Protein AF-A0A7J6V7K1-F1 (afdb_monomer_lite)

Foldseek 3Di:
DQLQQVLVQVQCCFFQVPDDRDNDDPCNQVDPPVAWHWDQPPPVSPHIAIQEGDDDPVRGDHDRDPSVVVSVNHDD

pLDDT: mean 70.31, std 9.08, range [45.53, 87.56]

Radius of gyration: 12.11 Å; chains: 1; bounding box: 29×24×32 Å

Secondary structure (DSSP, 8-state):
--HHHHHHHHHHHHH-TTS------GGGGGS--SSEEEEEEETTTTEEEEEEE---TTT--SPPPGGGGG-TT---

Organism: Thalictrum thalictroides (NCBI:txid46969)

Sequence (76 aa):
MNFAVEALNFIHSTLEPNRRIVDYDENSCGHYRGKFKCECTFESNTTCHVIYLTYDSQDCTGTISSKVADLVYLEG

Structure (mmCIF, N/CA/C/O backbone):
data_AF-A0A7J6V7K1-F1
#
_entry.id   AF-A0A7J6V7K1-F1
#
loop_
_atom_site.group_PDB
_atom_site.id
_atom_site.type_symbol
_atom_site.label_atom_id
_atom_site.label_alt_id
_atom_site.label_comp_id
_atom_site.label_asym_id
_atom_site.label_entity_id
_atom_site.label_seq_id
_atom_site.pdbx_PDB_ins_code
_atom_site.Cartn_x
_atom_site.Cartn_y
_atom_site.Cartn_z
_atom_site.occupancy
_atom_site.B_iso_or_equiv
_atom_site.auth_seq_id
_atom_site.auth_comp_id
_atom_site.auth_asym_id
_atom_site.auth_atom_id
_atom_site.pdbx_PDB_model_num
ATOM 1 N N . MET A 1 1 ? 0.073 12.261 -9.936 1.00 45.53 1 MET A N 1
ATOM 2 C CA . MET A 1 1 ? -0.729 11.870 -8.757 1.00 45.53 1 MET A CA 1
ATOM 3 C C . MET A 1 1 ? -0.517 10.387 -8.548 1.00 45.53 1 MET A C 1
ATOM 5 O O . MET A 1 1 ? -0.754 9.623 -9.474 1.00 45.53 1 MET A O 1
ATOM 9 N N . ASN A 1 2 ? 0.045 10.004 -7.406 1.00 61.16 2 ASN A N 1
ATOM 10 C CA . ASN A 1 2 ? 0.450 8.630 -7.134 1.00 61.16 2 ASN A CA 1
ATOM 11 C C . ASN A 1 2 ? -0.748 7.885 -6.517 1.00 61.16 2 ASN A C 1
ATOM 13 O O . ASN A 1 2 ? -0.995 8.009 -5.321 1.00 61.16 2 ASN A O 1
ATOM 17 N N . PHE A 1 3 ? -1.544 7.189 -7.337 1.00 61.91 3 PHE A N 1
ATOM 18 C CA . PHE A 1 3 ? -2.817 6.557 -6.937 1.00 61.91 3 PHE A CA 1
ATOM 19 C C . PHE A 1 3 ? -2.706 5.659 -5.687 1.00 61.91 3 PHE A C 1
ATOM 21 O O . PHE A 1 3 ? -3.638 5.582 -4.889 1.00 61.91 3 PHE A O 1
ATOM 28 N N . ALA A 1 4 ? -1.541 5.044 -5.466 1.00 63.91 4 ALA A N 1
ATOM 29 C CA . ALA A 1 4 ? -1.258 4.224 -4.287 1.00 63.91 4 ALA A CA 1
ATOM 30 C C . ALA A 1 4 ? -1.311 5.016 -2.965 1.00 63.91 4 ALA A C 1
ATOM 32 O O . ALA A 1 4 ? -1.780 4.501 -1.952 1.00 63.91 4 ALA A O 1
ATOM 33 N N . VAL A 1 5 ? -0.872 6.277 -2.974 1.00 68.62 5 VAL A N 1
ATOM 34 C CA . VAL A 1 5 ? -0.867 7.143 -1.786 1.00 68.62 5 VAL A CA 1
ATOM 35 C C . VAL A 1 5 ? -2.293 7.504 -1.368 1.00 68.62 5 VAL A C 1
ATOM 37 O O . VAL A 1 5 ? -2.636 7.451 -0.189 1.00 68.62 5 VAL A O 1
ATOM 40 N N . GLU A 1 6 ? -3.156 7.811 -2.336 1.00 71.56 6 GLU A N 1
ATOM 41 C CA . GLU A 1 6 ? -4.568 8.100 -2.067 1.00 71.56 6 GLU A CA 1
ATOM 42 C C . GLU A 1 6 ? -5.306 6.880 -1.515 1.00 71.56 6 GLU A C 1
ATOM 44 O O . GLU A 1 6 ? -6.087 7.009 -0.571 1.00 71.56 6 GLU A O 1
ATOM 49 N N . ALA A 1 7 ? -5.040 5.694 -2.068 1.00 70.31 7 ALA A N 1
ATOM 50 C CA . ALA A 1 7 ? -5.611 4.449 -1.570 1.00 70.31 7 ALA A CA 1
ATOM 51 C C . ALA A 1 7 ? -5.178 4.174 -0.119 1.00 70.31 7 ALA A C 1
ATOM 53 O O . ALA A 1 7 ? -6.030 3.880 0.719 1.00 70.31 7 ALA A O 1
ATOM 54 N N . LEU A 1 8 ? -3.893 4.351 0.209 1.00 73.19 8 LEU A N 1
ATOM 55 C CA . LEU A 1 8 ? -3.380 4.192 1.575 1.00 73.19 8 LEU A CA 1
ATOM 56 C C . LEU A 1 8 ? -4.015 5.177 2.562 1.00 73.19 8 LEU A C 1
ATOM 58 O O . LEU A 1 8 ? -4.505 4.759 3.611 1.00 73.19 8 LEU A O 1
ATOM 62 N N . ASN A 1 9 ? -4.058 6.468 2.218 1.00 74.25 9 ASN A N 1
ATOM 63 C CA . ASN A 1 9 ? -4.673 7.493 3.066 1.00 74.25 9 ASN A CA 1
ATOM 64 C C . ASN A 1 9 ? -6.162 7.201 3.300 1.00 74.25 9 ASN A C 1
ATOM 66 O O . A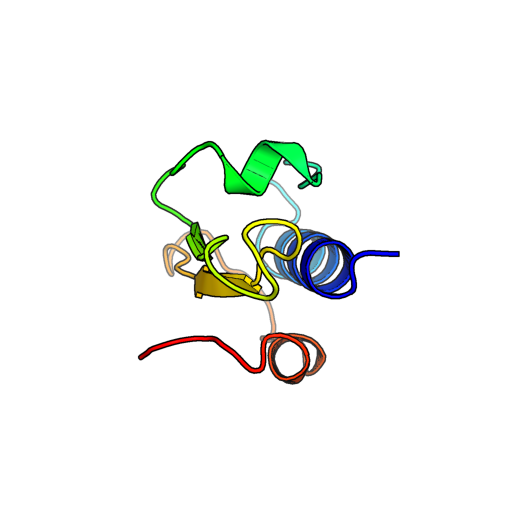SN A 1 9 ? -6.658 7.315 4.423 1.00 74.25 9 ASN A O 1
ATOM 70 N N . PHE A 1 10 ? -6.871 6.739 2.266 1.00 76.19 10 PHE A N 1
ATOM 71 C CA . PHE A 1 10 ? -8.270 6.350 2.395 1.00 76.19 10 PHE A CA 1
ATOM 72 C C . PHE A 1 10 ? -8.454 5.137 3.315 1.00 76.19 10 PHE A C 1
ATOM 74 O O . PHE A 1 10 ? -9.280 5.184 4.230 1.00 76.19 10 PHE A O 1
ATOM 81 N N . ILE A 1 11 ? -7.691 4.060 3.100 1.00 74.62 11 ILE A N 1
ATOM 82 C CA . ILE A 1 11 ? -7.769 2.841 3.917 1.00 74.62 11 ILE A CA 1
ATOM 83 C C . ILE A 1 11 ? -7.460 3.173 5.379 1.00 74.62 11 ILE A C 1
ATOM 85 O O . ILE A 1 11 ? -8.209 2.770 6.265 1.00 74.62 11 ILE A O 1
ATOM 89 N N . HIS A 1 12 ? -6.433 3.986 5.629 1.00 73.62 12 HIS A N 1
ATOM 90 C CA . HIS A 1 12 ? -6.065 4.440 6.971 1.00 73.62 12 HIS A CA 1
ATOM 91 C C . HIS A 1 12 ? -7.182 5.235 7.645 1.00 73.62 12 HIS A C 1
ATOM 93 O O . HIS A 1 12 ? -7.555 4.928 8.774 1.00 73.62 12 HIS A O 1
ATOM 99 N N . SER A 1 13 ? -7.778 6.197 6.931 1.00 71.31 13 SER A N 1
ATOM 100 C CA . SER A 1 13 ? -8.910 6.979 7.447 1.00 71.31 13 SER A CA 1
ATOM 101 C C . SER A 1 13 ? -10.147 6.123 7.754 1.00 71.31 13 SER A C 1
ATOM 103 O O . SER A 1 13 ? -10.932 6.471 8.633 1.00 71.31 13 SER A O 1
ATOM 105 N N . THR A 1 14 ? -10.309 4.996 7.050 1.00 71.56 14 THR A N 1
ATOM 106 C CA . THR A 1 14 ? -11.456 4.091 7.203 1.00 71.56 14 THR A CA 1
ATOM 107 C C . THR A 1 14 ? -11.247 3.080 8.329 1.00 71.56 14 THR A C 1
ATOM 109 O O . THR A 1 14 ? -12.184 2.800 9.071 1.00 71.56 14 THR A O 1
ATOM 112 N N . LEU A 1 15 ? -10.046 2.506 8.445 1.00 67.62 15 LEU A N 1
ATOM 113 C CA . LEU A 1 15 ? -9.767 1.402 9.367 1.00 67.62 15 LEU A CA 1
ATOM 114 C C . LEU A 1 15 ? -9.240 1.866 10.729 1.00 67.62 15 LEU A C 1
ATOM 116 O O . LEU A 1 15 ? -9.555 1.226 11.726 1.00 67.62 15 LEU A O 1
ATOM 120 N N . GLU A 1 16 ? -8.496 2.976 10.793 1.00 68.62 16 GLU A N 1
ATOM 121 C CA . GLU A 1 16 ? -7.874 3.485 12.026 1.00 68.62 16 GLU A CA 1
ATOM 122 C C . GLU A 1 16 ? -8.272 4.953 12.336 1.00 68.62 16 GLU A C 1
ATOM 124 O O . GLU A 1 16 ? -7.397 5.795 12.563 1.00 68.62 16 GLU A O 1
ATOM 129 N N . PRO A 1 17 ? -9.574 5.305 12.404 1.00 58.72 17 PRO A N 1
ATOM 130 C CA . PRO A 1 17 ? -10.032 6.700 12.509 1.00 58.72 17 PRO A CA 1
ATOM 131 C C . PRO A 1 17 ? -9.588 7.428 13.792 1.00 58.72 17 PRO A C 1
ATOM 133 O O . PRO A 1 17 ? -9.587 8.655 13.836 1.00 58.72 17 PRO A O 1
ATOM 136 N N . ASN A 1 18 ? -9.204 6.686 14.840 1.00 56.91 18 ASN A N 1
ATOM 137 C CA . ASN A 1 18 ? -8.777 7.230 16.137 1.00 56.91 18 ASN A CA 1
ATOM 138 C C . ASN A 1 18 ? -7.251 7.262 16.333 1.00 56.91 18 ASN A C 1
ATOM 140 O O . ASN A 1 18 ? -6.772 7.707 17.379 1.00 56.91 18 ASN A O 1
ATOM 144 N N . ARG A 1 19 ? -6.465 6.777 15.364 1.00 62.34 19 ARG A N 1
ATOM 145 C CA . ARG A 1 19 ? -4.999 6.774 15.448 1.00 62.34 19 ARG A CA 1
ATOM 146 C C . ARG A 1 19 ? -4.441 8.025 14.771 1.00 62.34 19 ARG A C 1
ATOM 148 O O . ARG A 1 19 ? -5.049 8.570 13.858 1.00 62.34 19 ARG A O 1
ATOM 155 N N . ARG A 1 20 ? -3.271 8.492 15.229 1.00 55.44 20 ARG A N 1
ATOM 156 C CA . ARG A 1 20 ? -2.561 9.655 14.659 1.00 55.44 20 ARG A CA 1
ATOM 157 C C . ARG A 1 20 ? -2.546 9.528 13.129 1.00 55.44 20 ARG A C 1
ATOM 159 O O . ARG A 1 20 ? -2.072 8.508 12.632 1.00 55.44 20 ARG A O 1
ATOM 166 N N . ILE A 1 21 ? -3.092 10.523 12.424 1.00 52.00 21 ILE A N 1
ATOM 167 C CA . ILE A 1 21 ? -3.129 10.551 10.957 1.00 52.00 21 ILE A CA 1
ATOM 168 C C . ILE A 1 21 ? -1.686 10.416 10.473 1.00 52.00 21 ILE A C 1
ATOM 170 O O . ILE A 1 21 ? -0.843 11.265 10.769 1.00 52.00 21 ILE A O 1
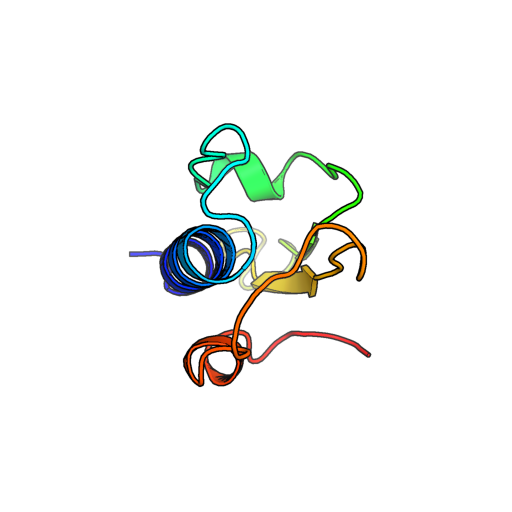ATOM 174 N N . VAL A 1 22 ? -1.388 9.296 9.823 1.00 56.41 22 VAL A N 1
ATOM 175 C CA . VAL A 1 22 ? -0.168 9.148 9.041 1.00 56.41 22 VAL A CA 1
ATOM 176 C C . VAL A 1 22 ? -0.589 9.560 7.644 1.00 56.41 22 VAL A C 1
ATOM 178 O O . VAL A 1 22 ? -1.236 8.777 6.957 1.00 56.41 22 VAL A O 1
ATOM 181 N N . ASP A 1 23 ? -0.312 10.809 7.271 1.00 58.31 23 ASP A N 1
ATOM 182 C CA . ASP A 1 23 ? -0.413 11.211 5.872 1.00 58.31 23 ASP A CA 1
ATOM 183 C C . ASP A 1 23 ? 0.714 10.495 5.140 1.00 58.31 23 ASP A C 1
ATOM 185 O O . ASP A 1 23 ? 1.888 10.842 5.285 1.00 58.31 23 ASP A O 1
ATOM 189 N N . TYR A 1 24 ? 0.358 9.435 4.420 1.00 63.38 24 TYR A N 1
ATOM 190 C CA . TYR A 1 24 ? 1.292 8.787 3.525 1.00 63.38 24 TYR A CA 1
ATOM 191 C C . TYR A 1 24 ? 1.579 9.760 2.385 1.00 63.38 24 TYR A C 1
ATOM 193 O O . TYR A 1 24 ? 0.669 10.347 1.795 1.00 63.38 24 TYR A O 1
ATOM 201 N N . ASP A 1 25 ? 2.856 9.929 2.088 1.00 63.53 25 ASP A N 1
ATOM 202 C CA . ASP A 1 25 ? 3.366 10.702 0.966 1.00 63.53 25 ASP A CA 1
ATOM 203 C C . ASP A 1 25 ? 4.348 9.848 0.149 1.00 63.53 25 ASP A C 1
ATOM 205 O O . ASP A 1 25 ? 4.663 8.710 0.502 1.00 63.53 25 ASP A O 1
ATOM 209 N N . GLU A 1 26 ? 4.854 10.380 -0.957 1.00 59.06 26 GLU A N 1
ATOM 210 C CA . GLU A 1 26 ? 5.827 9.678 -1.804 1.00 59.06 26 GLU A CA 1
ATOM 211 C C . GLU A 1 26 ? 7.110 9.266 -1.057 1.00 59.06 26 GLU A C 1
ATOM 213 O O . GLU A 1 26 ? 7.683 8.218 -1.357 1.00 59.06 26 GLU A O 1
ATOM 218 N N . ASN A 1 27 ? 7.512 10.006 -0.017 1.00 62.09 27 ASN A N 1
ATOM 219 C CA . ASN A 1 27 ? 8.659 9.657 0.823 1.00 62.09 27 ASN A CA 1
ATOM 220 C C . ASN A 1 27 ? 8.324 8.590 1.874 1.00 62.09 27 ASN A C 1
ATOM 222 O O . ASN A 1 27 ? 9.226 7.924 2.391 1.00 62.09 27 ASN A O 1
ATOM 226 N N . SER A 1 28 ? 7.040 8.374 2.172 1.00 64.31 28 SER A N 1
ATOM 227 C CA . SER A 1 28 ? 6.595 7.330 3.098 1.00 64.31 28 SER A CA 1
ATOM 228 C C . SER A 1 28 ? 6.919 5.925 2.578 1.00 64.31 28 SER A C 1
ATOM 230 O O . SER A 1 28 ? 7.187 5.026 3.374 1.00 64.31 28 SER A O 1
ATOM 232 N N . CYS A 1 29 ? 7.011 5.741 1.256 1.00 65.00 29 CYS A N 1
ATOM 233 C CA . CYS A 1 29 ? 7.468 4.491 0.645 1.00 65.00 29 CYS A CA 1
ATOM 234 C C . CYS A 1 29 ? 8.947 4.155 0.914 1.00 65.00 29 CYS A C 1
ATOM 236 O O . CYS A 1 29 ? 9.337 2.997 0.781 1.00 65.00 29 CYS A O 1
ATOM 238 N N . GLY A 1 30 ? 9.764 5.126 1.336 1.00 57.47 30 GLY A N 1
ATOM 239 C CA . GLY A 1 30 ? 11.163 4.906 1.713 1.00 57.47 30 GLY A CA 1
ATOM 240 C C . GLY A 1 30 ? 11.359 4.417 3.152 1.00 57.47 30 GLY A C 1
ATOM 241 O O . GLY A 1 30 ? 12.483 4.109 3.546 1.00 57.47 30 GLY A O 1
ATOM 242 N N . HIS A 1 31 ? 10.295 4.354 3.961 1.00 55.00 31 HIS A N 1
ATOM 243 C CA . HIS A 1 31 ? 10.394 4.031 5.380 1.00 55.00 31 HIS A CA 1
ATOM 244 C C . HIS A 1 31 ? 9.479 2.855 5.724 1.00 55.00 31 HIS A C 1
ATOM 246 O O . HIS A 1 31 ? 8.280 3.019 5.933 1.00 55.00 31 HIS A O 1
ATOM 252 N N . TYR A 1 32 ? 10.057 1.656 5.832 1.00 54.31 32 TYR A N 1
ATOM 253 C CA . TYR A 1 32 ? 9.354 0.485 6.353 1.00 54.31 32 TYR A CA 1
ATOM 254 C C . TYR A 1 32 ? 8.882 0.770 7.786 1.00 54.31 32 TYR A C 1
ATOM 256 O O . TYR A 1 32 ? 9.658 0.705 8.738 1.00 54.31 32 TYR A O 1
ATOM 264 N N . ARG A 1 33 ? 7.601 1.112 7.951 1.00 59.47 33 ARG A N 1
ATOM 265 C CA . ARG A 1 33 ? 6.976 1.331 9.268 1.00 59.47 33 ARG A CA 1
ATOM 266 C C . ARG A 1 33 ? 6.235 0.102 9.783 1.00 59.47 33 ARG A C 1
ATOM 268 O O . ARG A 1 33 ? 5.284 0.237 10.546 1.00 59.47 33 ARG A O 1
ATOM 275 N N . GLY A 1 34 ? 6.638 -1.094 9.347 1.00 63.28 34 GLY A N 1
ATOM 276 C CA . GLY A 1 34 ? 6.064 -2.380 9.767 1.00 63.28 34 GLY A CA 1
ATOM 277 C C . GLY A 1 34 ? 4.641 -2.654 9.267 1.00 63.28 34 GLY A C 1
ATOM 278 O O . GLY A 1 34 ? 4.264 -3.811 9.142 1.00 63.28 34 GLY A O 1
ATOM 279 N N . LYS A 1 35 ? 3.874 -1.609 8.937 1.00 73.38 35 LYS A N 1
ATOM 280 C CA . LYS A 1 35 ? 2.490 -1.693 8.459 1.00 73.38 35 LYS A CA 1
ATOM 281 C C . LYS A 1 35 ? 2.343 -1.729 6.945 1.00 73.38 35 LYS A C 1
ATOM 283 O O . LYS A 1 35 ? 1.354 -2.233 6.442 1.00 73.38 35 LYS A O 1
ATOM 288 N N . PHE A 1 36 ? 3.300 -1.191 6.205 1.00 76.44 36 PHE A N 1
ATOM 289 C CA . PHE A 1 36 ? 3.278 -1.232 4.750 1.00 76.44 36 PHE A CA 1
ATOM 290 C C . PHE A 1 36 ? 4.706 -1.267 4.208 1.00 76.44 36 PHE A C 1
ATOM 292 O O . PHE A 1 36 ? 5.650 -0.827 4.877 1.00 76.44 36 PHE A O 1
ATOM 299 N N . LYS A 1 37 ? 4.860 -1.820 3.005 1.00 77.50 37 LYS A N 1
ATOM 300 C CA . LYS A 1 37 ? 6.113 -1.852 2.246 1.00 77.50 37 LYS A CA 1
ATOM 301 C C . LYS A 1 37 ? 5.819 -1.415 0.820 1.00 77.50 37 LYS A C 1
ATOM 303 O O . LYS A 1 37 ? 4.833 -1.862 0.232 1.00 77.50 37 LYS A O 1
ATOM 308 N N . CYS A 1 38 ? 6.699 -0.589 0.271 1.00 78.94 38 CYS A N 1
ATOM 309 C CA . CYS A 1 38 ? 6.695 -0.276 -1.147 1.00 78.94 38 CYS A CA 1
ATOM 310 C C . CYS A 1 38 ? 7.871 -0.954 -1.852 1.00 78.94 38 CYS A C 1
ATOM 312 O O . CYS A 1 38 ? 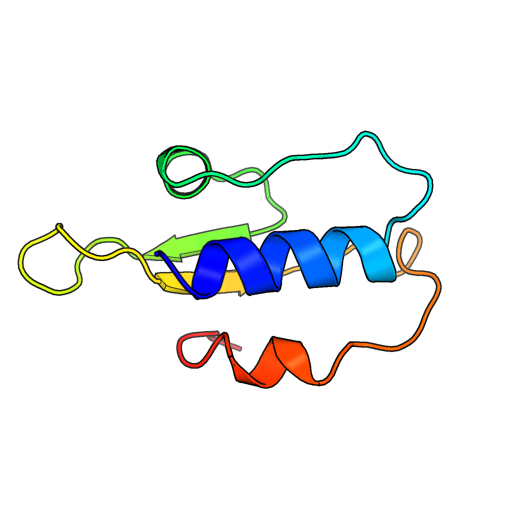8.937 -1.132 -1.263 1.00 78.94 38 CYS A O 1
ATOM 314 N N . GLU A 1 39 ? 7.663 -1.299 -3.115 1.00 77.69 39 GLU A N 1
ATOM 315 C CA . GLU A 1 39 ? 8.697 -1.690 -4.059 1.00 77.69 39 GLU A CA 1
ATOM 316 C C . GLU A 1 39 ? 8.850 -0.566 -5.077 1.00 77.69 39 GLU A C 1
ATOM 318 O O . GLU A 1 39 ? 7.898 -0.211 -5.772 1.00 77.69 39 GLU A O 1
ATOM 323 N N . CYS A 1 40 ? 10.037 0.028 -5.113 1.00 77.25 40 CYS A N 1
ATOM 324 C CA . CYS A 1 40 ? 10.340 1.196 -5.931 1.00 77.25 40 CYS A CA 1
ATOM 325 C C . CYS A 1 40 ? 11.214 0.859 -7.128 1.00 77.25 40 CYS A C 1
ATOM 327 O O . CYS A 1 40 ? 11.688 1.778 -7.771 1.00 77.25 40 CYS A O 1
ATOM 329 N N . THR A 1 41 ? 11.456 -0.416 -7.434 1.00 76.88 41 THR A N 1
ATOM 330 C CA . THR A 1 41 ? 12.299 -0.822 -8.571 1.00 76.88 41 THR A CA 1
ATOM 331 C C . THR A 1 41 ? 11.591 -0.788 -9.928 1.00 76.88 41 THR A C 1
ATOM 333 O O . THR A 1 41 ? 12.204 -1.076 -10.958 1.00 76.88 41 THR A O 1
ATOM 336 N N . PHE A 1 42 ? 10.319 -0.385 -9.964 1.00 69.38 42 PHE A N 1
ATOM 337 C CA . PHE A 1 42 ? 9.548 -0.263 -11.197 1.00 69.38 42 PHE A CA 1
ATOM 338 C C . PHE A 1 42 ? 9.948 0.984 -11.996 1.00 69.38 42 PHE A C 1
ATOM 340 O O . PHE A 1 42 ? 10.326 2.017 -11.436 1.00 69.38 42 PHE A O 1
ATOM 347 N N . GLU A 1 43 ? 9.859 0.880 -13.326 1.00 74.06 43 GLU A N 1
ATOM 348 C CA . GLU A 1 43 ? 10.103 1.980 -14.273 1.00 74.06 43 GLU A CA 1
ATOM 349 C C . GLU A 1 43 ? 11.400 2.755 -13.970 1.00 74.06 43 GLU A C 1
ATOM 351 O O . GLU A 1 43 ? 11.398 3.959 -13.715 1.00 74.06 43 GLU A O 1
ATOM 356 N N . SER A 1 44 ? 12.541 2.057 -13.956 1.00 75.06 44 SER A N 1
ATOM 357 C CA . SER A 1 44 ? 13.864 2.661 -13.702 1.00 75.06 44 SER A CA 1
ATOM 358 C C . SER A 1 44 ? 13.980 3.393 -12.356 1.00 75.06 44 SER A C 1
ATOM 360 O O . SER A 1 44 ? 14.625 4.435 -12.258 1.00 75.06 44 SER A O 1
ATOM 362 N N . ASN A 1 45 ? 13.374 2.839 -11.308 1.00 66.62 45 ASN A N 1
ATOM 363 C CA . ASN A 1 45 ? 13.329 3.394 -9.955 1.00 66.62 45 ASN A CA 1
ATOM 364 C C . ASN A 1 45 ? 12.525 4.692 -9.781 1.00 66.62 45 ASN A C 1
ATOM 366 O O . ASN A 1 45 ? 12.730 5.427 -8.814 1.00 66.62 45 ASN A O 1
ATOM 370 N N . THR A 1 46 ? 11.638 5.008 -10.724 1.00 69.94 46 THR A N 1
ATOM 371 C CA . THR A 1 46 ? 10.841 6.245 -10.677 1.00 69.94 46 THR A CA 1
ATOM 372 C C . THR A 1 46 ? 9.430 6.027 -10.147 1.00 69.94 46 THR A C 1
ATOM 374 O O . THR A 1 46 ? 8.767 6.991 -9.764 1.00 69.94 46 THR A O 1
ATOM 377 N N . THR A 1 47 ? 8.971 4.774 -10.099 1.00 75.06 47 THR A N 1
ATOM 378 C CA . THR A 1 47 ? 7.624 4.424 -9.648 1.00 75.06 47 THR A CA 1
ATOM 379 C C . THR A 1 47 ? 7.692 3.450 -8.479 1.00 75.06 47 THR A C 1
ATOM 381 O O . THR A 1 47 ? 8.330 2.403 -8.560 1.00 75.06 47 THR A O 1
ATOM 384 N N . CYS A 1 48 ? 7.008 3.800 -7.390 1.00 74.62 48 CYS A N 1
ATOM 385 C CA . CYS A 1 48 ? 6.850 2.949 -6.218 1.00 74.62 48 CYS A CA 1
ATOM 386 C C . CYS A 1 48 ? 5.440 2.377 -6.158 1.00 74.62 48 CYS A C 1
ATOM 388 O O . CYS A 1 48 ? 4.458 3.116 -6.256 1.00 74.62 48 CYS A O 1
ATOM 390 N N . HIS A 1 49 ? 5.342 1.076 -5.916 1.00 80.94 49 HIS A N 1
ATOM 391 C CA . HIS A 1 49 ? 4.079 0.391 -5.691 1.00 80.94 49 HIS A CA 1
ATOM 392 C C . HIS A 1 49 ? 4.026 -0.187 -4.286 1.00 80.94 49 HIS A C 1
ATOM 394 O O . HIS A 1 49 ? 5.023 -0.688 -3.776 1.00 80.94 49 HIS A O 1
ATOM 400 N N . VAL A 1 50 ? 2.860 -0.122 -3.649 1.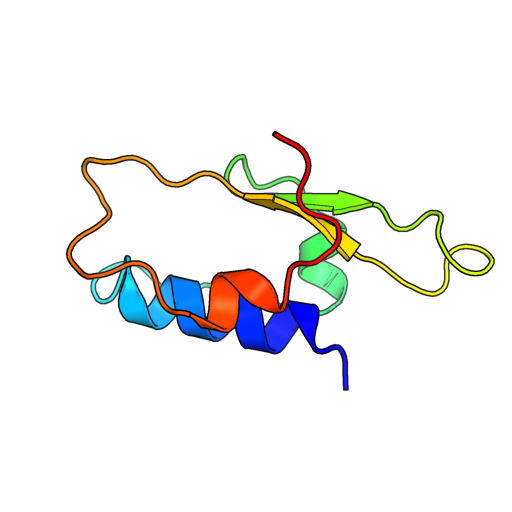00 79.94 50 VAL A N 1
ATOM 401 C CA . VAL A 1 50 ? 2.635 -0.782 -2.361 1.00 79.94 50 VAL A CA 1
ATOM 402 C C . VAL A 1 50 ? 2.532 -2.279 -2.621 1.00 79.94 50 VAL A C 1
ATOM 404 O O . VAL A 1 50 ? 1.612 -2.711 -3.309 1.00 79.94 50 VAL A O 1
ATOM 407 N N . ILE A 1 51 ? 3.471 -3.043 -2.068 1.00 84.19 51 ILE A N 1
ATOM 408 C CA . ILE A 1 51 ? 3.530 -4.504 -2.222 1.00 84.19 51 ILE A CA 1
ATOM 409 C C . ILE A 1 51 ? 3.113 -5.246 -0.960 1.00 84.19 51 ILE A C 1
ATOM 411 O O . ILE A 1 51 ? 2.845 -6.434 -0.996 1.00 84.19 51 ILE A O 1
ATOM 415 N N . TYR A 1 52 ? 3.038 -4.554 0.172 1.00 81.81 52 TYR A N 1
ATOM 416 C CA . TYR A 1 52 ? 2.614 -5.153 1.426 1.00 81.81 52 TYR A CA 1
ATOM 417 C C . TYR A 1 52 ? 1.837 -4.135 2.237 1.00 81.81 52 TYR A C 1
ATOM 419 O O . TYR A 1 52 ? 2.246 -2.974 2.341 1.00 81.81 52 TYR A O 1
ATOM 427 N N . LEU A 1 53 ? 0.750 -4.595 2.843 1.00 80.19 53 LEU A N 1
ATOM 428 C CA . LEU A 1 53 ? -0.080 -3.828 3.751 1.00 80.19 53 LEU A CA 1
ATOM 429 C C . LEU A 1 53 ? -0.579 -4.765 4.846 1.00 80.19 53 LEU A C 1
ATOM 431 O O . LEU A 1 53 ? -1.187 -5.795 4.571 1.00 80.19 53 LEU A O 1
ATOM 435 N N . THR A 1 54 ? -0.323 -4.399 6.092 1.00 78.69 54 THR A N 1
ATOM 436 C CA . THR A 1 54 ? -0.784 -5.120 7.267 1.00 78.69 54 THR A CA 1
ATOM 437 C C . THR A 1 54 ? -1.344 -4.140 8.277 1.00 78.69 54 THR A C 1
ATOM 439 O O . THR A 1 54 ? -0.816 -3.044 8.491 1.00 78.69 54 THR A O 1
ATOM 442 N N . TYR A 1 55 ? -2.418 -4.566 8.919 1.00 74.19 55 TYR A N 1
ATOM 443 C CA . TYR A 1 55 ? -3.004 -3.871 10.042 1.00 74.19 55 TYR A CA 1
ATOM 444 C C . TYR A 1 55 ? -3.206 -4.861 11.179 1.00 74.19 55 TYR A C 1
ATOM 446 O O . TYR A 1 55 ? -3.548 -6.023 10.952 1.00 74.19 55 TYR A O 1
ATOM 454 N N . ASP A 1 56 ? -3.014 -4.394 12.409 1.00 71.19 56 ASP A N 1
ATOM 455 C CA . ASP A 1 56 ? -3.386 -5.188 13.570 1.00 71.19 56 ASP A CA 1
ATOM 456 C C . ASP A 1 56 ? -4.916 -5.240 13.650 1.00 71.19 56 ASP A C 1
ATOM 458 O O . ASP A 1 56 ? -5.598 -4.211 13.609 1.00 71.19 56 ASP A O 1
ATOM 462 N N . SER A 1 57 ? -5.456 -6.452 13.752 1.00 66.19 57 SER A N 1
ATOM 463 C CA . SER A 1 57 ? -6.895 -6.697 13.891 1.00 66.19 57 SER A CA 1
ATOM 464 C C . SER A 1 57 ? -7.522 -5.958 15.078 1.00 66.19 57 SER A C 1
ATOM 466 O O . SER A 1 57 ? -8.713 -5.664 15.044 1.00 66.19 57 SER A O 1
ATOM 468 N N . GLN A 1 58 ? -6.731 -5.626 16.104 1.00 65.06 58 GLN A N 1
ATOM 469 C CA . GLN A 1 58 ? -7.198 -4.886 17.278 1.00 65.06 58 GLN A CA 1
ATOM 470 C C . GLN A 1 58 ? -7.397 -3.387 17.010 1.00 65.06 58 GLN A C 1
ATOM 472 O O . GLN A 1 58 ? -8.155 -2.739 17.728 1.00 65.06 58 GLN A O 1
ATOM 477 N N . ASP A 1 59 ? -6.744 -2.846 15.978 1.00 63.53 59 ASP A N 1
ATOM 478 C CA . ASP A 1 59 ? -6.796 -1.426 15.617 1.00 63.53 59 ASP A CA 1
ATOM 479 C C . ASP A 1 59 ? -7.777 -1.140 14.465 1.00 63.53 59 ASP A C 1
ATOM 481 O O . ASP A 1 59 ? -8.099 0.018 14.205 1.00 63.53 59 ASP A O 1
ATOM 485 N N . CYS A 1 60 ? -8.262 -2.183 13.779 1.00 65.75 60 CYS A N 1
ATOM 486 C CA . CYS A 1 60 ? -9.184 -2.054 12.653 1.00 65.75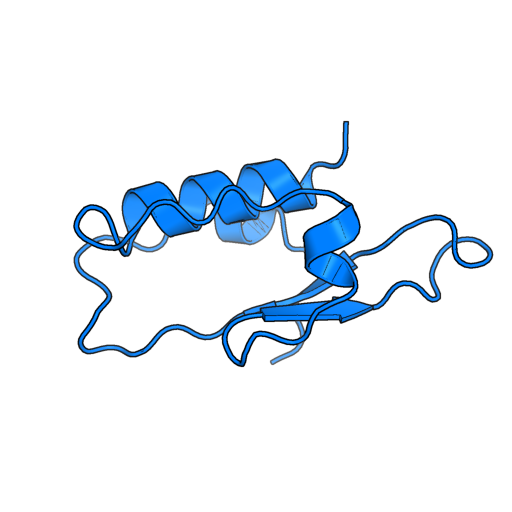 60 CYS A CA 1
ATOM 487 C C . CYS A 1 60 ? -10.641 -2.138 13.099 1.00 65.75 60 CYS A C 1
ATOM 489 O O . CYS A 1 60 ? -11.156 -3.221 13.378 1.00 65.75 60 CYS A O 1
ATOM 491 N N . THR A 1 61 ? -11.353 -1.015 13.064 1.00 69.44 61 THR A N 1
ATOM 492 C CA . THR A 1 61 ? -12.812 -1.003 13.230 1.00 69.44 61 THR A CA 1
ATOM 493 C C . THR A 1 61 ? -13.461 -0.482 11.958 1.00 69.44 61 THR A C 1
ATOM 495 O O . THR A 1 61 ? -13.362 0.705 11.667 1.00 69.44 61 THR A O 1
ATOM 498 N N . GLY A 1 62 ? -14.125 -1.347 11.189 1.00 68.50 62 GLY A N 1
ATOM 499 C CA . GLY A 1 62 ? -14.793 -0.933 9.955 1.00 68.50 62 GLY A CA 1
ATOM 500 C C . GLY A 1 62 ? -14.807 -2.004 8.872 1.00 68.50 62 GLY A C 1
ATOM 501 O O . GLY A 1 62 ? -14.495 -3.166 9.112 1.00 68.50 62 GLY A O 1
ATOM 502 N N . THR A 1 63 ? -15.203 -1.599 7.665 1.00 71.75 63 THR A N 1
ATOM 503 C CA . THR A 1 63 ? -15.190 -2.460 6.474 1.00 71.75 63 THR A CA 1
ATOM 504 C C . THR A 1 63 ? -13.962 -2.135 5.635 1.00 71.75 63 THR A C 1
ATOM 506 O O . THR A 1 63 ? -13.641 -0.962 5.441 1.00 71.75 63 THR A O 1
ATOM 509 N N . ILE A 1 64 ? -13.294 -3.161 5.107 1.00 73.50 64 ILE A N 1
ATOM 510 C CA . ILE A 1 64 ? -12.219 -2.966 4.131 1.00 73.50 64 ILE A CA 1
ATOM 511 C C . ILE A 1 64 ? -12.823 -2.304 2.888 1.00 73.50 64 ILE A C 1
ATOM 513 O O . ILE A 1 64 ? -13.740 -2.839 2.266 1.00 73.50 64 ILE A O 1
ATOM 517 N N . SER A 1 65 ? -12.324 -1.115 2.551 1.00 79.19 65 SER A N 1
ATOM 518 C CA . SER A 1 65 ? -12.791 -0.350 1.395 1.00 79.19 65 SER A CA 1
ATOM 519 C C . SER A 1 65 ? -12.475 -1.068 0.086 1.00 79.19 65 SER A C 1
ATOM 521 O O . SER A 1 65 ? -11.388 -1.622 -0.076 1.00 79.19 65 SER A O 1
ATOM 523 N N . SER A 1 66 ? -13.367 -0.952 -0.902 1.00 80.50 66 SER A N 1
ATOM 524 C CA . SER A 1 66 ? -13.116 -1.432 -2.267 1.00 80.50 66 SER A CA 1
ATOM 525 C C . SER A 1 66 ? -11.893 -0.776 -2.918 1.00 80.50 66 SER A C 1
ATOM 527 O O . SER A 1 66 ? -11.336 -1.343 -3.849 1.00 80.50 66 SER A O 1
ATOM 529 N N . LYS A 1 67 ? -11.430 0.374 -2.403 1.00 77.69 67 LYS A N 1
ATOM 530 C CA . LYS A 1 67 ? -10.177 1.026 -2.824 1.00 77.69 67 LYS A CA 1
ATOM 531 C C . LYS A 1 67 ? -8.925 0.188 -2.567 1.00 77.69 67 LYS A C 1
ATOM 533 O O . LYS A 1 67 ? -7.888 0.476 -3.149 1.00 77.69 67 LYS A O 1
ATOM 538 N N . VAL A 1 68 ? -9.003 -0.873 -1.757 1.00 78.44 68 VAL A N 1
ATOM 539 C CA . VAL A 1 68 ? -7.910 -1.855 -1.665 1.00 78.44 68 VAL A CA 1
ATOM 540 C C . VAL A 1 68 ? -7.610 -2.500 -3.025 1.00 78.44 68 VAL A C 1
ATOM 542 O O . VAL A 1 68 ? -6.474 -2.881 -3.274 1.00 78.44 68 VAL A O 1
ATOM 545 N N . ALA A 1 69 ? -8.590 -2.554 -3.936 1.00 82.00 69 ALA A N 1
ATOM 546 C CA . ALA A 1 69 ? -8.397 -3.056 -5.295 1.00 82.00 69 ALA A CA 1
ATOM 547 C C . ALA A 1 69 ? -7.469 -2.171 -6.147 1.00 82.00 69 ALA A C 1
ATOM 549 O O . ALA A 1 69 ? -6.898 -2.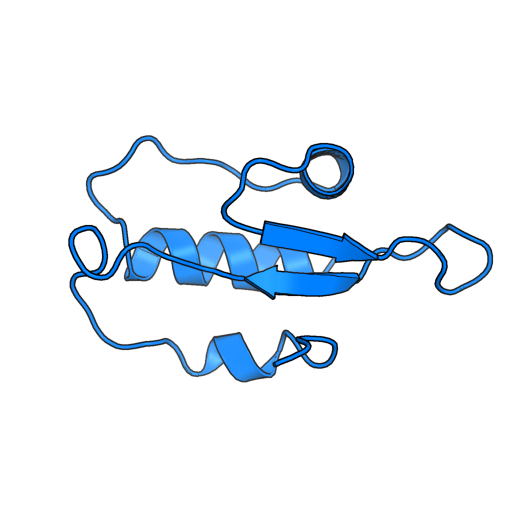661 -7.117 1.00 82.00 69 ALA A O 1
ATOM 550 N N . ASP A 1 70 ? -7.281 -0.898 -5.779 1.00 84.19 70 ASP A N 1
ATOM 551 C CA . ASP A 1 70 ? -6.359 0.009 -6.473 1.00 84.19 70 ASP A CA 1
ATOM 552 C C . ASP A 1 70 ? -4.885 -0.324 -6.147 1.00 84.19 70 ASP A C 1
ATOM 554 O O . ASP A 1 70 ? -3.969 0.088 -6.860 1.00 84.19 70 ASP A O 1
ATOM 558 N N . LEU A 1 71 ? -4.637 -1.115 -5.094 1.00 81.81 71 LEU A N 1
ATOM 559 C CA . LEU A 1 71 ? -3.316 -1.616 -4.709 1.00 81.81 71 LEU A CA 1
ATOM 560 C C . LEU A 1 71 ? -2.979 -2.904 -5.479 1.00 81.81 71 LEU A C 1
ATOM 562 O O . LEU A 1 71 ? -2.756 -3.965 -4.904 1.00 81.81 71 LEU A O 1
ATOM 566 N N . VAL A 1 72 ? -2.939 -2.803 -6.808 1.00 87.56 72 VAL A N 1
ATOM 567 C CA . VAL A 1 72 ? -2.828 -3.951 -7.734 1.00 87.56 72 VAL A CA 1
ATOM 568 C C . VAL A 1 72 ? -1.520 -4.750 -7.633 1.00 87.56 72 VAL A C 1
ATOM 570 O O . VAL A 1 72 ? -1.426 -5.834 -8.199 1.00 87.56 72 VAL A O 1
ATOM 573 N N . TYR A 1 73 ? -0.523 -4.222 -6.923 1.00 85.69 73 TYR A N 1
ATOM 574 C CA . TYR A 1 73 ? 0.777 -4.858 -6.694 1.00 85.69 73 TYR A CA 1
ATOM 575 C C . TYR A 1 73 ? 0.909 -5.465 -5.292 1.00 85.69 73 TYR A C 1
ATOM 577 O O . TYR A 1 73 ? 2.003 -5.880 -4.926 1.00 85.69 73 TYR A O 1
ATOM 585 N N . LEU A 1 74 ? -0.172 -5.508 -4.500 1.00 84.38 74 LEU A N 1
ATOM 586 C CA . LEU A 1 74 ? -0.172 -6.187 -3.204 1.00 84.38 74 LEU A CA 1
ATOM 587 C C . LEU A 1 74 ? 0.207 -7.663 -3.365 1.00 84.38 74 LEU A C 1
ATOM 589 O O . LEU A 1 74 ? -0.448 -8.411 -4.091 1.00 84.38 74 LEU A O 1
ATOM 593 N N . GLU A 1 75 ? 1.237 -8.074 -2.637 1.00 80.50 75 GLU A N 1
ATOM 594 C CA . GLU A 1 75 ? 1.682 -9.455 -2.505 1.00 80.50 75 GLU A CA 1
ATOM 595 C C . GLU A 1 75 ? 1.058 -10.065 -1.236 1.00 80.50 75 GLU A C 1
ATOM 597 O O . GLU A 1 75 ? 0.888 -9.378 -0.222 1.00 80.50 75 GLU A O 1
ATOM 602 N N . GLY A 1 76 ? 0.658 -11.338 -1.320 1.00 63.06 76 GLY A N 1
ATOM 603 C CA . GLY A 1 76 ? 0.007 -12.092 -0.238 1.00 63.06 76 GLY A CA 1
ATOM 604 C C . GLY A 1 76 ? 0.967 -12.951 0.568 1.00 63.06 76 GLY A C 1
ATOM 605 O O . GLY A 1 76 ? 1.922 -13.488 -0.036 1.00 63.06 76 GLY A O 1
#